Protein AF-A0A7J0C8V5-F1 (afdb_monomer)

Structure (mmCIF, N/CA/C/O backbone):
data_AF-A0A7J0C8V5-F1
#
_entry.id   AF-A0A7J0C8V5-F1
#
loop_
_atom_site.group_PDB
_atom_site.id
_atom_site.type_symbol
_atom_site.label_atom_id
_atom_site.label_alt_id
_atom_site.label_comp_id
_atom_site.label_asym_id
_atom_site.label_entity_id
_atom_site.label_seq_id
_atom_site.pdbx_PDB_ins_code
_atom_site.Cartn_x
_atom_site.Cartn_y
_atom_site.Cartn_z
_atom_site.occupancy
_atom_site.B_iso_or_equiv
_atom_site.auth_seq_id
_atom_site.auth_comp_id
_atom_site.auth_asym_id
_atom_site.auth_atom_id
_atom_site.pdbx_PDB_model_num
ATOM 1 N N . MET A 1 1 ? 34.014 20.675 -47.634 1.00 59.66 1 MET A N 1
ATOM 2 C CA . MET A 1 1 ? 33.586 19.538 -46.793 1.00 59.66 1 MET A CA 1
ATOM 3 C C . MET A 1 1 ? 32.362 18.931 -47.462 1.00 59.66 1 MET A C 1
ATOM 5 O O . MET A 1 1 ? 31.385 19.645 -47.637 1.00 59.66 1 MET A O 1
ATOM 9 N N . VAL A 1 2 ? 32.455 17.700 -47.972 1.00 69.94 2 VAL A N 1
ATOM 10 C CA . VAL A 1 2 ? 31.333 17.037 -48.666 1.00 69.94 2 VAL A CA 1
ATOM 11 C C . VAL A 1 2 ? 30.292 16.634 -47.612 1.00 69.94 2 VAL A C 1
ATOM 13 O O . VAL A 1 2 ? 30.695 16.091 -46.582 1.00 69.94 2 VAL A O 1
ATOM 16 N N . PRO A 1 3 ? 28.991 16.927 -47.802 1.00 73.56 3 PRO A N 1
ATOM 17 C CA . PRO A 1 3 ? 27.970 16.496 -46.857 1.00 73.56 3 PRO A CA 1
ATOM 18 C C . PRO A 1 3 ? 27.916 14.961 -46.809 1.00 73.56 3 PRO A C 1
ATOM 20 O O . PRO A 1 3 ? 28.046 14.323 -47.858 1.00 73.56 3 PRO A O 1
ATOM 23 N N . PRO A 1 4 ? 27.724 14.361 -45.619 1.00 77.19 4 PRO A N 1
ATOM 24 C CA . PRO A 1 4 ? 27.660 12.911 -45.478 1.00 77.19 4 PRO A CA 1
ATOM 25 C C . PRO A 1 4 ? 26.545 12.363 -46.353 1.00 77.19 4 PRO A C 1
ATOM 27 O O . PRO A 1 4 ? 25.493 13.006 -46.498 1.00 77.19 4 PRO A O 1
ATOM 30 N N . ARG A 1 5 ? 26.758 11.185 -46.932 1.00 90.94 5 ARG A N 1
ATOM 31 C CA . ARG A 1 5 ? 25.763 10.610 -47.833 1.00 90.94 5 ARG A CA 1
ATOM 32 C C . ARG A 1 5 ? 24.481 10.259 -47.056 1.00 90.94 5 ARG A C 1
ATOM 34 O O . ARG A 1 5 ? 24.543 10.026 -45.844 1.00 90.94 5 ARG A O 1
ATOM 41 N N . PRO A 1 6 ? 23.297 10.286 -47.690 1.00 89.94 6 PRO A N 1
ATOM 42 C CA . PRO A 1 6 ? 22.028 10.000 -47.015 1.00 89.94 6 PRO A CA 1
ATOM 43 C C . PRO A 1 6 ? 22.034 8.699 -46.201 1.00 89.94 6 PRO A C 1
ATOM 45 O O . PRO A 1 6 ? 21.553 8.684 -45.069 1.00 89.94 6 PRO A O 1
ATOM 48 N N . GLU A 1 7 ? 22.648 7.649 -46.736 1.00 92.38 7 GLU A N 1
ATOM 49 C CA . GLU A 1 7 ? 22.815 6.342 -46.105 1.00 92.38 7 GLU A CA 1
ATOM 50 C C . GLU A 1 7 ? 23.650 6.395 -44.817 1.00 92.38 7 GLU A C 1
ATOM 52 O O . GLU A 1 7 ? 23.301 5.751 -43.831 1.00 92.38 7 GLU A O 1
ATOM 57 N N . GLU A 1 8 ? 24.695 7.223 -44.762 1.00 92.12 8 GLU A N 1
ATOM 58 C CA . GLU A 1 8 ? 25.536 7.386 -43.569 1.00 92.12 8 GLU A CA 1
ATOM 59 C C . GLU A 1 8 ? 24.770 8.099 -42.447 1.00 92.12 8 GLU A C 1
ATOM 61 O O . GLU A 1 8 ? 24.901 7.755 -41.268 1.00 92.12 8 GLU A O 1
ATOM 66 N N . ARG A 1 9 ? 23.926 9.076 -42.808 1.00 93.25 9 ARG A N 1
ATOM 67 C CA . ARG A 1 9 ? 23.047 9.761 -41.848 1.00 93.25 9 ARG A CA 1
ATOM 68 C C . ARG A 1 9 ? 21.961 8.828 -41.324 1.00 93.25 9 ARG A C 1
ATOM 70 O O . ARG A 1 9 ? 21.711 8.830 -40.121 1.00 93.25 9 ARG A O 1
ATOM 77 N N . LEU A 1 10 ? 21.359 8.019 -42.199 1.00 94.75 10 LEU A N 1
ATOM 78 C CA . LEU A 1 10 ? 20.366 7.020 -41.807 1.00 94.75 10 LEU A CA 1
ATOM 79 C C . LEU A 1 10 ? 20.980 5.976 -40.869 1.00 94.75 10 LEU A C 1
ATOM 81 O O . LEU A 1 10 ? 20.448 5.751 -39.789 1.00 94.75 10 LEU A O 1
ATOM 85 N N . ALA A 1 11 ? 22.139 5.412 -41.215 1.00 94.69 11 ALA A N 1
ATOM 86 C CA . ALA A 1 11 ? 22.833 4.438 -40.373 1.00 94.69 11 ALA A CA 1
ATOM 87 C C . ALA A 1 11 ? 23.236 5.011 -39.002 1.00 94.69 11 ALA A C 1
ATOM 89 O O . ALA A 1 11 ? 23.307 4.286 -38.010 1.00 94.69 11 ALA A O 1
ATOM 90 N N . LYS A 1 12 ? 23.512 6.318 -38.917 1.00 95.38 12 LYS A N 1
ATOM 91 C CA . LYS A 1 12 ? 23.729 6.997 -37.633 1.00 95.38 12 LYS A CA 1
ATOM 92 C C . LYS A 1 12 ? 22.427 7.135 -36.841 1.00 95.38 12 LYS A C 1
ATOM 94 O O . LYS A 1 12 ? 22.432 6.864 -35.647 1.00 95.38 12 LYS A O 1
ATOM 99 N N . ALA A 1 13 ? 21.337 7.541 -37.490 1.00 96.69 13 ALA A N 1
ATOM 100 C CA . ALA A 1 13 ? 20.036 7.691 -36.842 1.00 96.69 13 ALA A CA 1
ATOM 101 C C . ALA A 1 13 ? 19.497 6.354 -36.311 1.00 96.69 13 ALA A C 1
ATOM 103 O O . ALA A 1 13 ? 19.029 6.302 -35.179 1.00 96.69 13 ALA A O 1
ATOM 104 N N . VAL A 1 14 ? 19.639 5.274 -37.086 1.00 97.75 14 VAL A N 1
ATOM 105 C CA . VAL A 1 14 ? 19.244 3.917 -36.680 1.00 97.75 14 VAL A CA 1
ATOM 106 C C . VAL A 1 14 ? 20.022 3.475 -35.444 1.00 97.75 14 VAL A C 1
ATOM 108 O O . VAL A 1 14 ? 19.401 3.118 -34.454 1.00 97.75 14 VAL A O 1
ATOM 111 N N . ARG A 1 15 ? 21.354 3.620 -35.430 1.00 97.75 15 ARG A N 1
ATOM 112 C CA . ARG A 1 15 ? 22.163 3.265 -34.250 1.00 97.75 15 ARG A CA 1
ATOM 113 C C . ARG A 1 15 ? 21.789 4.052 -32.995 1.00 97.75 15 ARG A C 1
ATOM 115 O O . ARG A 1 15 ? 21.812 3.505 -31.900 1.00 97.75 15 ARG A O 1
ATOM 122 N N . VAL A 1 16 ? 21.455 5.336 -33.142 1.00 98.38 16 VAL A N 1
ATOM 123 C CA . VAL A 1 16 ? 20.979 6.154 -32.015 1.00 98.38 16 VAL A CA 1
ATOM 124 C C . VAL A 1 16 ? 19.622 5.654 -31.521 1.00 98.38 16 VAL A C 1
ATOM 126 O O . VAL A 1 16 ? 19.426 5.550 -30.317 1.00 98.38 16 VAL A O 1
ATOM 129 N N . ALA A 1 17 ? 18.706 5.321 -32.432 1.00 98.06 17 ALA A N 1
ATOM 130 C CA . ALA A 1 17 ? 17.396 4.788 -32.073 1.00 98.06 17 ALA A CA 1
ATOM 131 C C . ALA A 1 17 ? 17.492 3.405 -31.407 1.00 98.06 17 ALA A C 1
ATOM 133 O O . ALA A 1 17 ? 16.809 3.164 -30.421 1.00 98.06 17 ALA A O 1
ATOM 134 N N . GLU A 1 18 ? 18.363 2.523 -31.899 1.00 98.19 18 GLU A N 1
ATOM 135 C CA . GLU A 1 18 ? 18.621 1.203 -31.311 1.00 98.19 18 GLU A CA 1
ATOM 136 C C . GLU A 1 18 ? 19.208 1.320 -29.901 1.00 98.19 18 GLU A C 1
ATOM 138 O O . GLU A 1 18 ? 18.741 0.655 -28.981 1.00 98.19 18 GLU A O 1
ATOM 143 N N . GLN A 1 19 ? 20.184 2.210 -29.704 1.00 98.25 19 GLN A N 1
ATOM 144 C CA . GLN A 1 19 ? 20.751 2.467 -28.380 1.00 98.25 19 GLN A CA 1
ATOM 145 C C . GLN A 1 19 ? 19.697 3.031 -27.417 1.00 98.25 19 GLN A C 1
ATOM 147 O O . GLN A 1 19 ? 19.583 2.565 -26.285 1.00 98.25 19 GLN A O 1
ATOM 152 N N . ALA A 1 20 ? 18.891 3.990 -27.881 1.00 98.06 20 ALA A N 1
ATOM 153 C CA . ALA A 1 20 ? 17.802 4.553 -27.089 1.00 98.06 20 ALA A CA 1
ATOM 154 C C . ALA A 1 20 ? 16.735 3.502 -26.741 1.00 98.06 20 ALA A C 1
ATOM 156 O O . ALA A 1 20 ? 16.174 3.545 -25.649 1.00 98.06 20 ALA A O 1
ATOM 157 N N . LEU A 1 21 ? 16.467 2.547 -27.639 1.00 98.06 21 LEU A N 1
ATOM 158 C CA . LEU A 1 21 ? 15.542 1.446 -27.379 1.00 98.06 21 LEU A CA 1
ATOM 159 C C . LEU A 1 21 ? 16.061 0.543 -26.256 1.00 98.06 21 LEU A C 1
ATOM 161 O O . LEU A 1 21 ? 15.322 0.278 -25.314 1.00 98.06 21 LEU A O 1
ATOM 165 N N . ILE A 1 22 ? 17.335 0.146 -26.310 1.00 97.81 22 ILE A N 1
ATOM 166 C CA . ILE A 1 22 ? 17.963 -0.671 -25.261 1.00 97.81 22 ILE A CA 1
ATOM 167 C C . ILE A 1 22 ? 17.916 0.054 -23.908 1.00 97.81 22 ILE A C 1
ATOM 169 O O . ILE A 1 22 ? 17.557 -0.537 -22.892 1.00 97.81 22 ILE A O 1
ATOM 173 N N . GLU A 1 23 ? 18.252 1.346 -23.877 1.00 98.06 23 GLU A N 1
ATOM 174 C CA . GLU A 1 23 ? 18.203 2.150 -22.648 1.00 98.06 23 GLU A CA 1
ATOM 175 C C . GLU A 1 23 ? 16.786 2.242 -22.078 1.00 98.06 23 GLU A C 1
ATOM 177 O O . GLU A 1 23 ? 16.596 2.138 -20.864 1.00 98.06 23 GLU A O 1
ATOM 182 N N . PHE A 1 24 ? 15.786 2.393 -22.946 1.00 98.12 24 PHE A N 1
ATOM 183 C CA . PHE A 1 24 ? 14.392 2.434 -22.532 1.00 98.12 24 PHE A CA 1
ATOM 184 C C . PHE A 1 24 ? 13.915 1.084 -21.986 1.00 98.12 24 PHE A C 1
ATOM 186 O O . PHE A 1 24 ? 13.246 1.049 -20.956 1.00 98.12 24 PHE A O 1
ATOM 193 N N . GLU A 1 25 ? 14.286 -0.026 -22.625 1.00 98.00 25 GLU A N 1
ATOM 194 C CA . GLU A 1 25 ? 13.978 -1.378 -22.146 1.00 98.00 25 GLU A CA 1
ATOM 195 C C . GLU A 1 25 ? 14.569 -1.622 -20.754 1.00 98.00 25 GLU A C 1
ATOM 197 O O . GLU A 1 25 ? 13.859 -2.055 -19.844 1.00 98.00 25 GLU A O 1
ATOM 202 N N . ILE A 1 26 ? 15.840 -1.258 -20.553 1.00 97.88 26 ILE A N 1
ATOM 203 C CA . ILE A 1 26 ? 16.494 -1.348 -19.242 1.00 97.88 26 ILE A CA 1
ATOM 204 C C . ILE A 1 26 ? 15.759 -0.485 -18.209 1.00 97.88 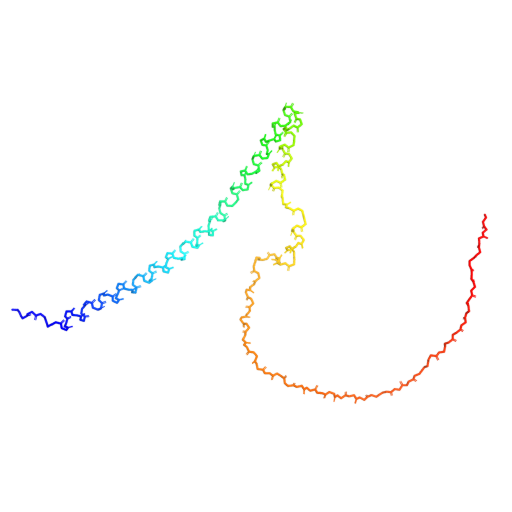26 ILE A C 1
ATOM 206 O O . ILE A 1 26 ? 15.522 -0.940 -17.086 1.00 97.88 26 ILE A O 1
ATOM 210 N N . ALA A 1 27 ? 15.384 0.747 -18.564 1.00 98.25 27 ALA A N 1
ATOM 211 C CA . ALA A 1 27 ? 14.681 1.645 -17.654 1.00 98.25 27 ALA A CA 1
ATOM 212 C C . ALA A 1 27 ? 13.315 1.078 -17.242 1.00 98.25 27 ALA A C 1
ATOM 214 O O . ALA A 1 27 ? 12.991 1.068 -16.056 1.00 98.25 27 ALA A O 1
ATOM 215 N N . VAL A 1 28 ? 12.531 0.560 -18.191 1.00 98.25 28 VAL A N 1
ATOM 216 C CA . VAL A 1 28 ? 11.210 -0.026 -17.916 1.00 98.25 28 VAL A CA 1
ATOM 217 C C . VAL A 1 28 ? 11.319 -1.245 -17.005 1.00 98.25 28 VAL A C 1
ATOM 219 O O . VAL A 1 28 ? 10.571 -1.339 -16.030 1.00 98.25 28 VAL A O 1
ATOM 222 N N . GLU A 1 29 ? 12.256 -2.154 -17.277 1.00 97.25 29 GLU A N 1
ATOM 223 C CA . GLU A 1 29 ? 12.452 -3.332 -16.427 1.00 97.25 29 GLU A CA 1
ATOM 224 C C . GLU A 1 29 ? 12.920 -2.947 -15.020 1.00 97.25 29 GLU A C 1
ATOM 226 O O . GLU A 1 29 ? 12.428 -3.485 -14.026 1.00 97.25 29 GLU A O 1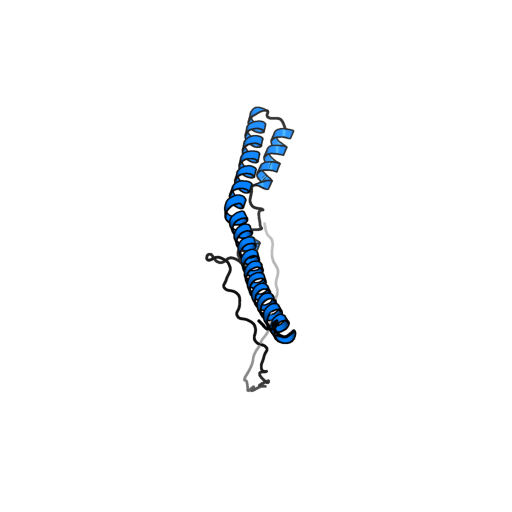
ATOM 231 N N . THR A 1 30 ? 13.796 -1.945 -14.912 1.00 97.12 30 THR A N 1
ATOM 232 C CA . THR A 1 30 ? 14.228 -1.410 -13.613 1.00 97.12 30 THR A CA 1
ATOM 233 C C . THR A 1 30 ? 13.043 -0.838 -12.835 1.00 97.12 30 THR A C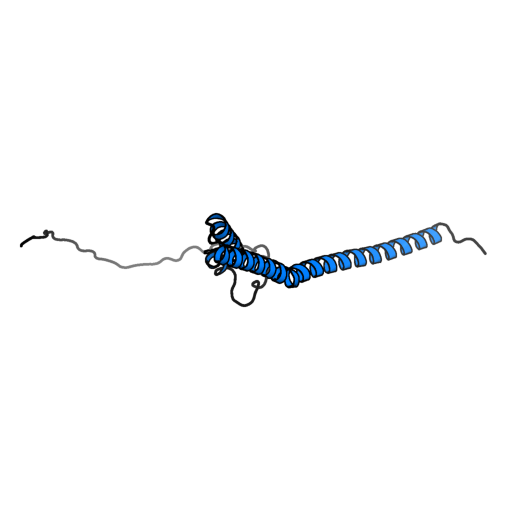 1
ATOM 235 O O . THR A 1 30 ? 12.814 -1.229 -11.690 1.00 97.12 30 THR A O 1
ATOM 238 N N . PHE A 1 31 ? 12.224 0.010 -13.463 1.00 97.25 31 PHE A N 1
ATOM 239 C CA . PHE A 1 31 ? 11.042 0.572 -12.809 1.00 97.25 31 PHE A CA 1
ATOM 240 C C . PHE A 1 31 ? 10.041 -0.502 -12.383 1.00 97.25 31 PHE A C 1
ATOM 242 O O . PHE A 1 31 ? 9.441 -0.389 -11.315 1.00 97.25 31 PHE A O 1
ATOM 249 N N . ARG A 1 32 ? 9.864 -1.567 -13.173 1.00 97.06 32 ARG A N 1
ATOM 250 C CA . ARG A 1 32 ? 8.976 -2.678 -12.810 1.00 97.06 32 ARG A CA 1
ATOM 251 C C . ARG A 1 32 ? 9.416 -3.341 -11.501 1.00 97.06 32 ARG A C 1
ATOM 253 O O . ARG A 1 32 ? 8.583 -3.544 -10.617 1.00 97.06 32 ARG A O 1
ATOM 260 N N . VAL A 1 33 ? 10.710 -3.633 -11.365 1.00 96.50 33 VAL A N 1
ATOM 261 C CA . VAL A 1 33 ? 11.283 -4.221 -10.142 1.00 96.50 33 VAL A CA 1
ATOM 262 C C . VAL A 1 33 ? 11.183 -3.253 -8.961 1.00 96.50 33 VAL A C 1
ATOM 264 O O . VAL A 1 33 ? 10.867 -3.670 -7.846 1.00 96.50 33 VAL A O 1
ATOM 267 N N . GLU A 1 34 ? 11.410 -1.958 -9.180 1.00 95.62 34 GLU A N 1
ATOM 268 C CA . GLU A 1 34 ? 11.280 -0.942 -8.131 1.00 95.62 34 GLU A CA 1
ATOM 269 C C . GLU A 1 34 ? 9.847 -0.817 -7.610 1.00 95.62 34 GLU A C 1
ATOM 271 O O . GLU A 1 34 ? 9.645 -0.771 -6.395 1.00 95.62 34 GLU A O 1
ATOM 276 N N . VAL A 1 35 ? 8.852 -0.823 -8.502 1.00 95.50 35 VAL A N 1
ATOM 277 C CA . VAL A 1 35 ? 7.433 -0.802 -8.122 1.00 95.50 35 VAL A CA 1
ATOM 278 C C . VAL A 1 35 ? 7.082 -2.037 -7.295 1.00 95.50 35 VAL A C 1
ATOM 280 O O . VAL A 1 35 ? 6.472 -1.904 -6.235 1.00 95.50 35 VAL A O 1
ATOM 283 N N . GLU A 1 36 ? 7.511 -3.228 -7.716 1.00 91.38 36 GLU A N 1
ATOM 284 C CA . GLU A 1 36 ? 7.280 -4.459 -6.953 1.00 91.38 36 GLU A CA 1
ATOM 285 C C . GLU A 1 36 ? 7.950 -4.406 -5.570 1.00 91.38 36 GLU A C 1
ATOM 287 O O . GLU A 1 36 ? 7.332 -4.730 -4.549 1.00 91.38 36 GLU A O 1
ATOM 292 N N . ASN A 1 37 ? 9.199 -3.939 -5.506 1.00 90.19 37 ASN A N 1
ATOM 293 C CA . ASN A 1 37 ? 9.923 -3.800 -4.249 1.00 90.19 37 ASN A CA 1
ATOM 294 C C . ASN A 1 37 ? 9.257 -2.781 -3.314 1.00 90.19 37 ASN A C 1
ATOM 296 O O . ASN A 1 37 ? 9.163 -3.023 -2.109 1.00 90.19 37 ASN A O 1
ATOM 300 N N . PHE A 1 38 ? 8.749 -1.673 -3.856 1.00 87.94 38 PHE A N 1
ATOM 301 C CA . PHE A 1 38 ? 7.984 -0.687 -3.104 1.00 87.94 38 PHE A CA 1
ATOM 302 C C . PHE A 1 38 ? 6.708 -1.317 -2.556 1.00 87.94 38 PHE A C 1
ATOM 304 O O . PHE A 1 38 ? 6.511 -1.291 -1.345 1.00 87.94 38 PHE A O 1
ATOM 311 N N . SER A 1 39 ? 5.892 -1.970 -3.388 1.00 81.25 39 SER A N 1
ATOM 312 C CA . SER A 1 39 ? 4.677 -2.658 -2.934 1.00 81.25 39 SER A CA 1
ATOM 313 C C . SER A 1 39 ? 4.963 -3.669 -1.821 1.00 81.25 39 SER A C 1
ATOM 315 O O . SER A 1 39 ? 4.232 -3.710 -0.828 1.00 81.25 39 SER A O 1
ATOM 317 N N . ARG A 1 40 ? 6.053 -4.436 -1.918 1.00 86.44 40 ARG A N 1
ATOM 318 C CA . ARG A 1 40 ? 6.476 -5.364 -0.860 1.00 86.44 40 ARG A CA 1
ATOM 319 C C . ARG A 1 40 ? 6.883 -4.635 0.421 1.00 86.44 40 ARG A C 1
ATOM 321 O O . ARG A 1 40 ? 6.445 -5.020 1.504 1.00 86.44 40 ARG A O 1
ATOM 328 N N . LEU A 1 41 ? 7.682 -3.574 0.312 1.00 85.75 41 LEU A N 1
ATOM 329 C CA . LEU A 1 41 ? 8.075 -2.751 1.457 1.00 85.75 41 LEU A CA 1
ATOM 330 C C . LEU A 1 41 ? 6.852 -2.109 2.132 1.00 85.75 41 LEU A C 1
ATOM 332 O O . LEU A 1 41 ? 6.806 -2.035 3.357 1.00 85.75 41 LEU A O 1
ATOM 336 N N . HIS A 1 42 ? 5.845 -1.706 1.353 1.00 74.00 42 HIS A N 1
ATOM 337 C CA . HIS A 1 42 ? 4.588 -1.146 1.856 1.00 74.00 42 HIS A CA 1
ATOM 338 C C . HIS A 1 42 ? 3.841 -2.166 2.702 1.00 74.00 42 HIS A C 1
ATOM 340 O O . HIS A 1 42 ? 3.502 -1.868 3.841 1.00 74.00 42 HIS A O 1
ATOM 346 N N . HIS A 1 43 ? 3.666 -3.390 2.207 1.00 69.81 43 HIS A N 1
ATOM 347 C CA . HIS A 1 43 ? 3.026 -4.446 2.993 1.00 69.81 43 HIS A CA 1
ATOM 348 C C . HIS A 1 43 ? 3.819 -4.773 4.266 1.00 69.81 43 HIS A C 1
ATOM 350 O O . HIS A 1 43 ? 3.234 -4.887 5.338 1.00 69.81 43 HIS A O 1
ATOM 356 N N . GLN A 1 44 ? 5.151 -4.846 4.184 1.00 72.88 44 GLN A N 1
ATOM 357 C CA . GLN A 1 44 ? 6.000 -5.159 5.339 1.00 72.88 44 GLN A CA 1
ATOM 358 C C . GLN A 1 44 ? 6.018 -4.060 6.410 1.00 72.88 44 GLN A C 1
ATOM 360 O O . GLN A 1 44 ? 6.133 -4.367 7.595 1.00 72.88 44 GLN A O 1
ATOM 365 N N . LYS A 1 45 ? 5.976 -2.782 6.015 1.00 76.88 45 LYS A N 1
ATOM 366 C CA . LYS A 1 45 ? 6.129 -1.645 6.939 1.00 76.88 45 LYS A CA 1
ATOM 367 C C . LYS A 1 45 ? 4.802 -1.005 7.330 1.00 76.88 45 LYS A C 1
ATOM 369 O O . LYS A 1 45 ? 4.611 -0.715 8.506 1.00 76.88 45 LYS A O 1
ATOM 374 N N . LEU A 1 46 ? 3.907 -0.776 6.371 1.00 77.31 46 LEU A N 1
ATOM 375 C CA . LEU A 1 46 ? 2.613 -0.135 6.618 1.00 77.31 46 LEU A CA 1
ATOM 376 C C . LEU A 1 46 ? 1.538 -1.133 7.043 1.00 77.31 46 LEU A C 1
ATOM 378 O O . LEU A 1 46 ? 0.672 -0.752 7.818 1.00 77.31 46 LEU A O 1
ATOM 382 N N . GLY A 1 47 ? 1.613 -2.400 6.621 1.00 78.69 47 GLY A N 1
ATOM 383 C CA . GLY A 1 47 ? 0.681 -3.441 7.078 1.00 78.69 47 GLY A CA 1
ATOM 384 C C . GLY A 1 47 ? 0.572 -3.504 8.610 1.00 78.69 47 GLY A C 1
ATOM 385 O O . GLY A 1 47 ? -0.523 -3.323 9.141 1.00 78.69 47 GLY A O 1
ATOM 386 N N . PRO A 1 48 ? 1.696 -3.632 9.343 1.00 85.25 48 PRO A N 1
ATOM 387 C CA . PRO A 1 48 ? 1.682 -3.590 10.806 1.00 85.25 48 PRO A CA 1
ATOM 388 C C . PRO A 1 48 ? 1.194 -2.260 11.402 1.00 85.25 48 PRO A C 1
ATOM 390 O O . PRO A 1 48 ? 0.640 -2.252 12.497 1.00 85.25 48 PRO A O 1
ATOM 393 N N . MET A 1 49 ? 1.390 -1.133 10.707 1.00 86.31 49 MET A N 1
ATOM 394 C CA . MET A 1 49 ? 0.887 0.170 11.162 1.00 86.31 49 MET A CA 1
ATOM 395 C C . MET A 1 49 ? -0.636 0.255 11.068 1.00 86.31 49 MET A C 1
ATOM 397 O O . MET A 1 49 ? -1.255 0.731 12.012 1.00 86.31 49 MET A O 1
ATOM 401 N N . TYR A 1 50 ? -1.239 -0.228 9.977 1.00 84.50 50 TYR A N 1
ATOM 402 C CA . TYR A 1 50 ? -2.698 -0.275 9.846 1.00 84.50 50 TYR A CA 1
ATOM 403 C C . TYR A 1 50 ? -3.321 -1.184 10.907 1.00 84.50 50 TYR A C 1
ATOM 405 O O . TYR A 1 50 ? -4.201 -0.735 11.629 1.00 84.50 50 TYR A O 1
ATOM 413 N N . ALA A 1 51 ? -2.755 -2.375 11.129 1.00 86.31 51 ALA A N 1
ATOM 414 C CA . ALA A 1 51 ? -3.196 -3.251 12.219 1.00 86.31 51 ALA A CA 1
ATOM 415 C C . ALA A 1 51 ? -3.077 -2.578 13.601 1.00 86.31 51 ALA A C 1
ATOM 417 O O . ALA A 1 51 ? -3.914 -2.773 14.481 1.00 86.31 51 ALA A O 1
ATOM 418 N N . ARG A 1 52 ? -2.041 -1.751 13.809 1.00 89.00 52 ARG A N 1
ATOM 419 C CA . ARG A 1 52 ? -1.887 -0.992 15.055 1.00 89.00 52 ARG A CA 1
ATOM 420 C C . ARG A 1 52 ? -2.926 0.121 15.206 1.00 89.00 52 ARG A C 1
ATOM 422 O O . ARG A 1 52 ? -3.285 0.425 16.340 1.00 89.00 52 ARG A O 1
ATOM 429 N N . LEU A 1 53 ? -3.369 0.737 14.111 1.00 92.44 53 LEU A N 1
ATOM 430 C CA . LEU A 1 53 ? -4.451 1.722 14.132 1.00 92.44 53 LEU A CA 1
ATOM 431 C C . LEU A 1 53 ? -5.781 1.056 14.483 1.00 92.44 53 LEU A C 1
ATOM 433 O O . LEU A 1 53 ? -6.446 1.537 15.392 1.00 92.44 53 LEU A O 1
ATOM 437 N N . ASP A 1 54 ? -6.090 -0.089 13.875 1.00 90.62 54 ASP A N 1
ATOM 438 C CA . ASP A 1 54 ? -7.313 -0.837 14.182 1.00 90.62 54 ASP A CA 1
ATOM 439 C C . ASP A 1 54 ? -7.354 -1.250 15.669 1.00 90.62 54 ASP A C 1
ATOM 441 O O . ASP A 1 54 ? -8.371 -1.089 16.346 1.00 90.62 54 ASP A O 1
ATOM 445 N N . GLU A 1 55 ? -6.218 -1.693 16.228 1.00 94.69 55 GLU A N 1
ATOM 446 C CA . GLU A 1 55 ? -6.088 -1.972 17.668 1.00 94.69 55 GLU A CA 1
ATOM 447 C C . GLU A 1 55 ? -6.337 -0.725 18.530 1.00 94.69 55 GLU A C 1
ATOM 449 O O . GLU A 1 55 ? -6.993 -0.804 19.569 1.00 94.69 55 GLU A O 1
ATOM 454 N N . LEU A 1 56 ? -5.818 0.438 18.125 1.00 97.62 56 LEU A N 1
ATOM 455 C CA . LEU A 1 56 ? -6.047 1.686 18.855 1.00 97.62 56 LEU A CA 1
ATOM 456 C C . LEU A 1 56 ? -7.517 2.108 18.806 1.00 97.62 56 LEU A C 1
ATOM 458 O O . LEU A 1 56 ? -8.044 2.530 19.834 1.00 97.62 56 LEU A O 1
ATOM 462 N N . ASP A 1 57 ? -8.179 1.962 17.663 1.00 96.44 57 ASP A N 1
ATOM 463 C CA . ASP A 1 57 ? -9.599 2.280 17.514 1.00 96.44 57 ASP A CA 1
ATOM 464 C C . ASP A 1 57 ? -10.471 1.366 18.391 1.00 96.44 57 ASP A C 1
ATOM 466 O O . ASP A 1 57 ? -11.376 1.854 19.076 1.00 96.44 57 ASP A O 1
ATOM 470 N N . ALA A 1 58 ? -10.143 0.071 18.478 1.00 96.94 58 ALA A N 1
ATOM 471 C CA . ALA A 1 58 ? -10.795 -0.855 19.405 1.00 96.94 58 ALA A CA 1
ATOM 472 C C . ALA A 1 58 ? -10.599 -0.442 20.875 1.00 96.94 58 ALA A C 1
ATOM 474 O O . ALA A 1 58 ? -11.569 -0.362 21.631 1.00 96.94 58 ALA A O 1
ATOM 475 N N . LEU A 1 59 ? -9.370 -0.095 21.279 1.00 97.25 59 LEU A N 1
ATOM 476 C CA . LEU A 1 59 ? -9.077 0.365 22.645 1.00 97.25 59 LEU A CA 1
ATOM 477 C C . LEU A 1 59 ? -9.801 1.673 22.996 1.00 97.25 59 LEU A C 1
ATOM 479 O O . LEU A 1 59 ? -10.254 1.849 24.129 1.00 97.25 59 LEU A O 1
ATOM 483 N N . ILE A 1 60 ? -9.921 2.601 22.043 1.00 97.62 60 ILE A N 1
ATOM 484 C CA . ILE A 1 60 ? -10.668 3.851 22.231 1.00 97.62 60 ILE A CA 1
ATOM 485 C C . ILE A 1 60 ? -12.156 3.552 22.434 1.00 97.62 60 ILE A C 1
ATOM 487 O O . ILE A 1 60 ? -12.763 4.113 23.352 1.00 97.62 60 ILE A O 1
ATOM 491 N N . ALA A 1 61 ? -12.738 2.668 21.618 1.00 97.06 61 ALA A N 1
ATOM 492 C CA . ALA A 1 61 ? -14.138 2.274 21.740 1.00 97.06 61 ALA A CA 1
ATOM 493 C C . ALA A 1 61 ? -14.421 1.588 23.089 1.00 97.06 61 ALA A C 1
ATOM 495 O O . ALA A 1 61 ? -15.381 1.946 23.768 1.00 97.06 61 ALA A O 1
ATOM 496 N N . GLU A 1 62 ? -13.548 0.685 23.538 1.00 96.75 62 GLU A N 1
ATOM 497 C CA . GLU A 1 62 ? -13.655 0.024 24.847 1.00 96.75 62 GLU A CA 1
ATOM 498 C C . GLU A 1 62 ? -13.531 0.999 26.017 1.00 96.75 62 GLU A C 1
ATOM 500 O O . GLU A 1 62 ? -14.302 0.929 26.979 1.00 96.75 62 GLU A O 1
ATOM 505 N N . ALA A 1 63 ? -12.585 1.938 25.942 1.00 97.88 63 ALA A N 1
ATOM 506 C CA . ALA A 1 63 ? -12.437 2.978 26.951 1.00 97.88 63 ALA A CA 1
ATOM 507 C C . ALA A 1 63 ? -13.679 3.883 27.007 1.00 97.88 63 ALA A C 1
ATOM 509 O O . ALA A 1 63 ? -14.092 4.300 28.092 1.00 97.88 63 ALA A O 1
ATOM 510 N N . HIS A 1 64 ? -14.294 4.167 25.854 1.00 97.38 64 HIS A N 1
ATOM 511 C CA . HIS A 1 64 ? -15.546 4.912 25.781 1.00 97.38 64 HIS A CA 1
ATOM 512 C C . HIS A 1 64 ? -16.696 4.127 26.420 1.00 97.38 64 HIS A C 1
ATOM 514 O O . HIS A 1 64 ? -17.320 4.629 27.353 1.00 97.38 64 HIS A O 1
ATOM 520 N N . ALA A 1 65 ? -16.908 2.875 26.006 1.00 97.06 65 ALA A N 1
ATOM 521 C CA . ALA A 1 65 ? -17.932 1.987 26.553 1.00 97.06 65 ALA A CA 1
ATOM 522 C C . ALA A 1 65 ? -17.796 1.807 28.071 1.00 97.06 65 ALA A C 1
ATOM 524 O O . ALA A 1 65 ? -18.785 1.890 28.796 1.00 97.06 65 ALA A O 1
ATOM 525 N N . SER A 1 66 ? -16.565 1.663 28.570 1.00 96.69 66 SER A N 1
ATOM 526 C CA . SER A 1 66 ? -16.276 1.547 30.005 1.00 96.69 66 SER A CA 1
ATOM 527 C C . SER A 1 66 ? -16.640 2.807 30.791 1.00 96.69 66 SER A C 1
ATOM 529 O O . SER A 1 66 ? -16.955 2.733 31.977 1.00 96.69 66 SER A O 1
ATOM 531 N N . ARG A 1 67 ? -16.578 3.978 30.147 1.00 96.69 67 ARG A N 1
ATOM 532 C CA . ARG A 1 67 ? -16.886 5.267 30.772 1.00 96.69 67 ARG A CA 1
ATOM 533 C C . ARG A 1 67 ? -18.375 5.600 30.714 1.00 96.69 67 ARG A C 1
ATOM 535 O O . ARG A 1 67 ? -18.894 6.132 31.691 1.00 96.69 67 ARG A O 1
ATOM 542 N N . THR A 1 68 ? -19.038 5.346 29.586 1.00 94.38 68 THR A N 1
ATOM 543 C CA . THR A 1 68 ? -20.454 5.698 29.389 1.00 94.38 68 THR A CA 1
ATOM 544 C C . THR A 1 68 ? -21.397 4.608 29.897 1.00 94.38 68 THR A C 1
ATOM 546 O O . THR A 1 68 ? -22.440 4.921 30.464 1.00 94.38 68 THR A O 1
ATOM 549 N N . GLY A 1 69 ? -21.050 3.334 29.685 1.00 90.62 69 GLY A N 1
ATOM 550 C CA . GLY A 1 69 ? -21.921 2.185 29.947 1.00 90.62 69 GLY A CA 1
ATOM 551 C C . GLY A 1 69 ? -23.126 2.066 29.002 1.00 90.62 69 GLY A C 1
ATOM 552 O O . GLY A 1 69 ? -24.027 1.277 29.275 1.00 90.62 69 GLY A O 1
ATOM 553 N N . ASP A 1 70 ? -23.172 2.852 27.920 1.00 96.12 70 ASP A N 1
ATOM 554 C CA . ASP A 1 70 ? -24.256 2.822 26.933 1.00 96.12 70 ASP A CA 1
ATOM 555 C C . ASP A 1 70 ? -24.210 1.501 26.135 1.00 96.12 70 ASP A C 1
ATOM 557 O O . ASP A 1 70 ? -23.144 1.155 25.613 1.00 96.12 70 ASP A O 1
ATOM 561 N N . PRO A 1 71 ? -25.331 0.764 26.001 1.00 95.69 71 PRO A N 1
ATOM 562 C CA . PRO A 1 71 ? -25.405 -0.433 25.165 1.00 95.69 71 PRO A CA 1
ATOM 563 C C . PRO A 1 71 ? -24.883 -0.247 23.733 1.00 95.69 71 PRO A C 1
ATOM 565 O O . PRO A 1 71 ? -24.273 -1.166 23.188 1.00 95.69 71 PRO A O 1
ATOM 568 N N . GLU A 1 72 ? -25.076 0.926 23.121 1.00 95.31 72 GLU A N 1
ATOM 569 C CA . GLU A 1 72 ? -24.550 1.200 21.777 1.00 95.31 72 GLU A CA 1
ATOM 570 C C . GLU A 1 72 ? -23.027 1.357 21.765 1.00 95.31 72 GLU A C 1
ATOM 572 O O . GLU A 1 72 ? -22.371 0.917 20.820 1.00 95.31 72 GLU A O 1
ATOM 577 N N . ASP A 1 73 ? -22.447 1.943 22.814 1.00 95.19 73 ASP A N 1
ATOM 578 C CA . ASP A 1 73 ? -20.993 2.053 22.945 1.00 95.19 73 ASP A CA 1
ATOM 579 C C . ASP A 1 73 ? -20.359 0.678 23.185 1.00 95.19 73 ASP A C 1
ATOM 581 O O . ASP A 1 73 ? -19.314 0.376 22.610 1.00 95.19 73 ASP A O 1
ATOM 585 N N . VAL A 1 74 ? -21.015 -0.178 23.978 1.00 96.38 74 VAL A N 1
ATOM 586 C CA . VAL A 1 74 ? -20.594 -1.572 24.191 1.00 96.38 74 VAL A CA 1
ATOM 587 C C . VAL A 1 74 ? -20.618 -2.346 22.874 1.00 96.38 74 VAL A C 1
ATOM 589 O O . VAL A 1 74 ? -19.610 -2.947 22.510 1.00 96.38 74 VAL A O 1
ATOM 592 N N . ARG A 1 75 ? -21.714 -2.258 22.107 1.00 96.06 75 ARG A N 1
ATOM 593 C CA . ARG A 1 75 ? -21.816 -2.908 20.791 1.00 96.06 75 ARG A CA 1
ATOM 594 C C . ARG A 1 75 ? -20.707 -2.445 19.842 1.00 96.06 75 ARG A C 1
ATOM 596 O O . ARG A 1 75 ? -20.083 -3.261 19.172 1.00 96.06 75 ARG A O 1
ATOM 603 N N . ARG A 1 76 ? -20.427 -1.138 19.795 1.00 95.44 76 ARG A N 1
ATOM 604 C CA . ARG A 1 76 ? -19.349 -0.579 18.958 1.00 95.44 76 ARG A CA 1
ATOM 605 C C . ARG A 1 76 ? -17.965 -1.067 19.377 1.00 95.44 76 ARG A C 1
ATOM 607 O O . ARG A 1 76 ? -17.131 -1.311 18.510 1.00 95.44 76 ARG A O 1
ATOM 614 N N . ALA A 1 77 ? -17.716 -1.203 20.677 1.00 96.56 77 ALA A N 1
ATOM 615 C CA . ALA A 1 77 ? -16.462 -1.749 21.186 1.00 96.56 77 ALA A CA 1
ATOM 616 C C . ALA A 1 77 ? -16.280 -3.221 20.781 1.00 96.56 77 ALA A C 1
ATOM 618 O O . ALA A 1 77 ? -15.207 -3.598 20.314 1.00 96.56 77 ALA A O 1
ATOM 619 N N . GLU A 1 78 ? -17.338 -4.031 20.882 1.00 94.38 78 GLU A N 1
ATOM 620 C CA . GLU A 1 78 ? -17.329 -5.433 20.442 1.00 94.38 78 GLU A CA 1
ATOM 621 C C . GLU A 1 78 ? -17.073 -5.561 18.932 1.00 94.38 78 GLU A C 1
ATOM 623 O O . GLU A 1 78 ? -16.252 -6.374 18.506 1.00 94.38 78 GLU A O 1
ATOM 628 N N . GLU A 1 79 ? -17.717 -4.719 18.120 1.00 94.25 79 GLU A N 1
ATOM 629 C CA . GLU A 1 79 ? -17.514 -4.679 16.667 1.00 94.25 79 GLU A CA 1
ATOM 630 C C . GLU A 1 79 ? -16.084 -4.283 16.293 1.00 94.25 79 GLU A C 1
ATOM 632 O O . GLU A 1 79 ? -15.462 -4.941 15.459 1.00 94.25 79 GLU A O 1
ATOM 637 N N . ALA A 1 80 ? -15.534 -3.250 16.935 1.00 93.75 80 ALA A N 1
ATOM 638 C CA . ALA A 1 80 ? -14.156 -2.830 16.706 1.00 93.75 80 ALA A CA 1
ATOM 639 C C . ALA A 1 80 ? -13.157 -3.924 17.114 1.00 93.75 80 ALA A C 1
ATOM 641 O O . ALA A 1 80 ? -12.196 -4.189 16.394 1.00 93.75 80 ALA A O 1
ATOM 642 N N . ARG A 1 81 ? -13.408 -4.629 18.225 1.00 93.38 81 ARG A N 1
ATOM 643 C CA . ARG A 1 81 ? -12.557 -5.740 18.664 1.00 93.38 81 ARG A CA 1
ATOM 644 C C . ARG A 1 81 ? -12.600 -6.919 17.693 1.00 93.38 81 ARG A C 1
ATOM 646 O O . ARG A 1 81 ? -11.562 -7.526 17.437 1.00 93.38 81 ARG A O 1
ATOM 653 N N . ALA A 1 82 ? -13.762 -7.219 17.118 1.00 90.19 82 ALA A N 1
ATOM 654 C CA . ALA A 1 82 ? -13.911 -8.291 16.136 1.00 90.19 82 ALA A CA 1
ATOM 655 C C . ALA A 1 82 ? -13.104 -8.049 14.845 1.00 90.19 82 ALA A C 1
ATOM 657 O O . ALA A 1 82 ? -12.691 -9.014 14.211 1.00 90.19 82 ALA A O 1
ATOM 658 N N . ILE A 1 83 ? -12.852 -6.788 14.472 1.00 86.50 83 ILE A N 1
ATOM 659 C CA . ILE A 1 83 ? -12.032 -6.424 13.300 1.00 86.50 83 ILE A CA 1
ATOM 660 C C . ILE A 1 83 ? -10.545 -6.726 13.536 1.00 86.50 83 ILE A C 1
ATOM 662 O O . ILE A 1 83 ? -9.836 -7.108 12.608 1.00 86.50 83 ILE A O 1
ATOM 666 N N . VAL A 1 84 ? -10.076 -6.559 14.773 1.00 86.56 84 VAL A N 1
ATOM 667 C CA . VAL A 1 84 ? -8.659 -6.724 15.132 1.00 86.56 84 VAL A CA 1
ATOM 668 C C . VAL A 1 84 ? -8.307 -8.177 15.443 1.00 86.56 84 VAL A C 1
ATOM 670 O O . VAL A 1 84 ? -7.172 -8.611 15.238 1.00 86.56 84 VAL A O 1
ATOM 673 N N . MET A 1 85 ? -9.270 -8.937 15.962 1.00 77.38 85 MET A N 1
ATOM 674 C CA . MET A 1 85 ? -9.058 -10.338 16.297 1.00 77.38 85 MET A CA 1
ATOM 675 C C . MET A 1 85 ? -8.860 -11.175 15.022 1.00 77.38 85 MET A C 1
ATOM 677 O O . MET A 1 85 ? -9.588 -10.987 14.045 1.00 77.38 85 MET A O 1
ATOM 681 N N . PRO A 1 86 ? -7.916 -12.134 15.022 1.00 66.94 86 PRO A N 1
ATOM 682 C CA . PRO A 1 86 ? -7.828 -13.116 13.949 1.00 66.94 86 PRO A CA 1
ATOM 683 C C . PRO A 1 86 ? -9.172 -13.834 13.797 1.00 66.94 86 PRO A C 1
ATOM 685 O O . PRO A 1 86 ? -9.820 -14.154 14.800 1.00 66.94 86 PRO A O 1
ATOM 688 N N . MET A 1 87 ? -9.607 -14.082 12.559 1.00 56.12 87 MET A N 1
ATOM 689 C CA . MET A 1 87 ? -10.848 -14.821 12.328 1.00 56.12 87 MET A CA 1
ATOM 690 C C . MET A 1 87 ? -10.706 -16.253 12.867 1.00 56.12 87 MET A C 1
ATOM 692 O O . MET A 1 87 ? -9.881 -17.002 12.343 1.00 56.12 87 MET A O 1
ATOM 696 N N . PRO A 1 88 ? -11.527 -16.678 13.845 1.00 61.22 88 PRO A N 1
ATOM 697 C CA . PRO A 1 88 ? -11.418 -18.018 14.406 1.00 61.22 88 PRO A CA 1
ATOM 698 C C . PRO A 1 88 ? -11.693 -19.084 13.335 1.00 61.22 88 PRO A C 1
ATOM 700 O O . PRO A 1 88 ? -12.675 -18.994 12.596 1.00 61.22 88 PRO A O 1
ATOM 703 N N . GLY A 1 89 ? -10.830 -20.103 13.265 1.00 61.00 89 GLY A N 1
ATOM 704 C CA . GLY A 1 89 ? -10.939 -21.224 12.318 1.00 61.00 89 GLY A CA 1
ATOM 705 C C . GLY A 1 89 ? -10.249 -20.990 10.969 1.00 61.00 89 GLY A C 1
ATOM 706 O O . GLY A 1 89 ? -10.255 -21.875 10.115 1.00 61.00 89 GLY A O 1
ATOM 707 N N . VAL A 1 90 ? -9.624 -19.827 10.761 1.00 59.44 90 VAL A N 1
ATOM 708 C CA . VAL A 1 90 ? -8.800 -19.570 9.571 1.00 59.44 90 VAL A CA 1
ATOM 709 C C . VAL A 1 90 ? -7.390 -20.130 9.759 1.00 59.44 90 VAL A C 1
ATOM 711 O O . VAL A 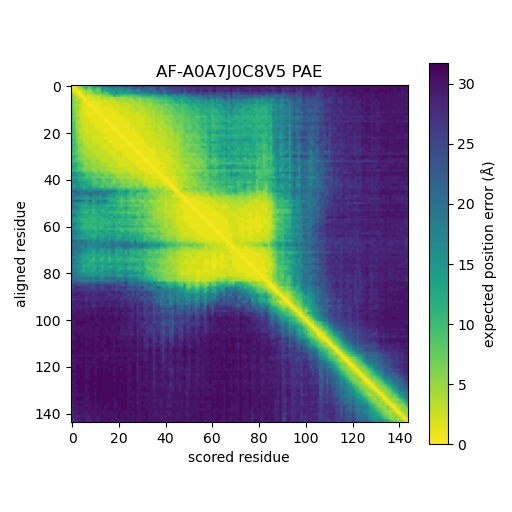1 90 ? -6.829 -20.680 8.817 1.00 59.44 90 VAL A O 1
ATOM 714 N N . GLU A 1 91 ? -6.843 -20.104 10.974 1.00 57.41 91 GLU A N 1
ATOM 715 C CA . GLU A 1 91 ? -5.541 -20.702 11.301 1.00 57.41 91 GLU A CA 1
ATOM 716 C C . GLU A 1 91 ? -5.503 -22.205 10.973 1.00 57.41 91 GLU A C 1
ATOM 718 O O . GLU A 1 91 ? -4.530 -22.693 10.400 1.00 57.41 91 GLU A O 1
ATOM 723 N N . GLU A 1 92 ? -6.601 -22.922 11.223 1.00 61.50 92 GLU A N 1
ATOM 724 C CA . GLU A 1 92 ? -6.772 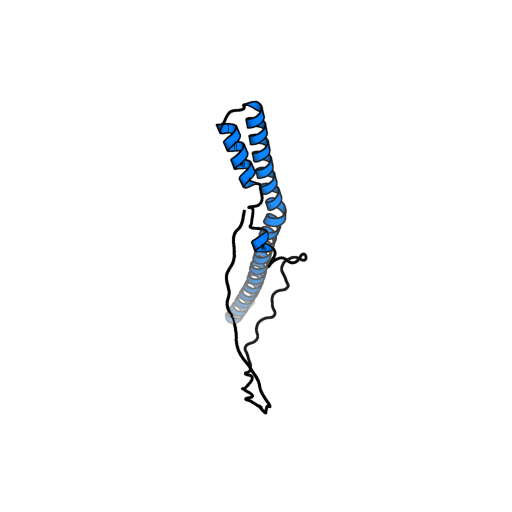-24.345 10.890 1.00 61.50 92 GLU A CA 1
ATOM 725 C C . GLU A 1 92 ? -6.749 -24.612 9.375 1.00 61.50 92 GLU A C 1
ATOM 727 O O . GLU A 1 92 ? -6.271 -25.660 8.949 1.00 61.50 92 GLU A O 1
ATOM 732 N N . LEU A 1 93 ? -7.184 -23.652 8.548 1.00 61.94 93 LEU A N 1
ATOM 733 C CA . LEU A 1 93 ? -7.110 -23.737 7.083 1.00 61.94 93 LEU A CA 1
ATOM 734 C C . LEU A 1 93 ? -5.691 -23.473 6.545 1.00 61.94 93 LEU A C 1
ATOM 736 O O . LEU A 1 93 ? -5.360 -23.923 5.449 1.00 61.94 93 LEU A O 1
ATOM 740 N N . PHE A 1 94 ? -4.855 -22.743 7.293 1.00 48.81 94 PHE A N 1
ATOM 741 C CA . PHE A 1 94 ? -3.484 -22.391 6.901 1.00 48.81 94 PHE A CA 1
ATOM 742 C C . PHE A 1 94 ? -2.409 -23.339 7.457 1.00 48.81 94 PHE A C 1
ATOM 744 O O . PHE A 1 94 ? -1.305 -23.368 6.908 1.00 48.81 94 PHE A O 1
ATOM 751 N N . HIS A 1 95 ? -2.708 -24.134 8.490 1.00 51.47 95 HIS A N 1
ATOM 752 C CA . HIS A 1 95 ? -1.762 -25.094 9.073 1.00 51.47 95 HIS A CA 1
ATOM 753 C C . HIS A 1 95 ? -1.301 -26.193 8.098 1.00 51.47 95 HIS A C 1
ATOM 755 O O . HIS A 1 95 ? -0.173 -26.656 8.223 1.00 51.47 95 HIS A O 1
ATOM 761 N N . ASP A 1 96 ? -2.093 -26.532 7.075 1.00 48.19 96 ASP A N 1
ATOM 762 C CA . ASP A 1 96 ? -1.676 -27.465 6.013 1.00 48.19 96 ASP A CA 1
ATOM 763 C C . ASP A 1 96 ? -0.776 -26.814 4.934 1.00 48.19 96 ASP A C 1
ATOM 765 O O . ASP A 1 96 ? -0.177 -27.520 4.120 1.00 48.19 96 ASP A O 1
ATOM 769 N N . TRP A 1 97 ? -0.670 -25.476 4.887 1.00 47.31 97 TRP A N 1
ATOM 770 C CA . TRP A 1 97 ? 0.067 -24.746 3.837 1.00 47.31 97 TRP A CA 1
ATOM 771 C C . TRP A 1 97 ? 1.282 -23.943 4.340 1.00 47.31 97 TRP A C 1
ATOM 773 O O . TRP A 1 97 ? 2.123 -23.538 3.534 1.00 47.31 97 TRP A O 1
ATOM 783 N N . MET A 1 98 ? 1.422 -23.737 5.653 1.00 39.34 98 MET A N 1
ATOM 784 C CA . MET A 1 98 ? 2.558 -23.029 6.254 1.00 39.34 98 MET A CA 1
ATOM 785 C C . MET A 1 98 ? 3.288 -23.882 7.296 1.00 39.34 98 MET A C 1
ATOM 787 O O . MET A 1 98 ? 3.052 -23.754 8.495 1.00 39.34 98 MET A O 1
ATOM 791 N N . ASP A 1 99 ? 4.258 -24.675 6.839 1.00 43.22 99 ASP A N 1
ATOM 792 C CA . ASP A 1 99 ? 5.390 -25.044 7.692 1.00 43.22 99 ASP A CA 1
ATOM 793 C C . ASP A 1 99 ? 6.256 -23.799 7.969 1.00 43.22 99 ASP A C 1
ATOM 795 O O . ASP A 1 99 ? 6.345 -22.867 7.162 1.00 43.22 99 ASP A O 1
ATOM 799 N N . SER A 1 100 ? 6.895 -23.788 9.136 1.00 44.66 100 SER A N 1
ATOM 800 C CA . SER A 1 100 ? 7.483 -22.643 9.849 1.00 44.66 100 SER A CA 1
ATOM 801 C C . SER A 1 100 ? 8.645 -21.875 9.186 1.00 44.66 100 SER A C 1
ATOM 803 O O . SER A 1 100 ? 9.263 -21.060 9.863 1.00 44.66 100 SER A O 1
ATOM 805 N N . ASP A 1 101 ? 8.934 -22.066 7.898 1.00 47.72 101 ASP A N 1
ATOM 806 C CA . ASP A 1 101 ? 10.051 -21.399 7.198 1.00 47.72 101 ASP A CA 1
ATOM 807 C C . ASP A 1 101 ? 9.625 -20.385 6.117 1.00 47.72 101 ASP A C 1
ATOM 809 O O . ASP A 1 101 ? 10.469 -19.744 5.489 1.00 47.72 101 ASP A O 1
ATOM 813 N N . GLY A 1 102 ? 8.320 -20.151 5.939 1.00 41.94 102 GLY A N 1
ATOM 814 C CA . GLY A 1 102 ? 7.810 -19.241 4.912 1.00 41.94 102 GLY A CA 1
ATOM 815 C C . GLY A 1 102 ? 7.869 -19.862 3.514 1.00 41.94 102 GLY A C 1
ATOM 816 O O . GLY A 1 102 ? 8.830 -20.532 3.162 1.00 41.94 102 GLY A O 1
ATOM 817 N N . LEU A 1 103 ? 6.790 -19.662 2.743 1.00 42.94 103 LEU A N 1
ATOM 818 C CA . LEU A 1 103 ? 6.576 -20.093 1.349 1.00 42.94 103 LEU A CA 1
ATOM 819 C C . LEU A 1 103 ? 7.503 -21.229 0.872 1.00 42.94 103 LEU A C 1
ATOM 821 O O . LEU A 1 103 ? 8.594 -20.980 0.355 1.00 42.94 103 LEU A O 1
ATOM 825 N N . SER A 1 104 ? 7.018 -22.469 1.004 1.00 40.78 104 SER A N 1
ATOM 826 C CA . SER A 1 104 ? 7.686 -23.686 0.528 1.00 40.78 104 SER A CA 1
ATOM 827 C C . SER A 1 104 ? 8.297 -23.483 -0.871 1.00 40.78 104 SER A C 1
ATOM 829 O O . SER A 1 104 ? 7.652 -22.867 -1.734 1.00 40.78 104 SER A O 1
ATOM 831 N N . PRO A 1 105 ? 9.535 -23.957 -1.127 1.00 44.69 105 PRO A N 1
ATOM 832 C CA . PRO A 1 105 ? 10.229 -23.685 -2.373 1.00 44.69 105 PRO A CA 1
ATOM 833 C C . PRO A 1 105 ? 9.375 -24.170 -3.540 1.00 44.69 105 PRO A C 1
ATOM 835 O O . PRO A 1 105 ? 8.975 -25.332 -3.606 1.00 44.69 105 PRO A O 1
ATOM 838 N N . ARG A 1 106 ? 9.085 -23.231 -4.446 1.00 36.31 106 ARG A N 1
ATOM 839 C CA . ARG A 1 106 ? 8.355 -23.422 -5.702 1.00 36.31 106 ARG A CA 1
ATOM 840 C C . ARG A 1 106 ? 8.583 -24.836 -6.262 1.00 36.31 106 ARG A C 1
ATOM 842 O O . ARG A 1 106 ? 9.743 -25.186 -6.499 1.00 36.31 106 ARG A O 1
ATOM 849 N N . PRO A 1 107 ? 7.523 -25.624 -6.532 1.00 43.16 107 PRO A N 1
ATOM 850 C CA . PRO A 1 107 ? 7.703 -26.981 -7.021 1.00 43.16 107 PRO A CA 1
ATOM 851 C C . PRO A 1 107 ? 8.484 -26.949 -8.344 1.00 43.16 107 PRO A C 1
ATOM 853 O O . PRO A 1 107 ? 8.281 -26.033 -9.158 1.00 43.16 107 PRO A O 1
ATOM 856 N N . PRO A 1 108 ? 9.400 -27.909 -8.575 1.00 42.25 108 PRO A N 1
ATOM 857 C CA . PRO A 1 108 ? 10.140 -27.977 -9.823 1.00 42.25 108 PRO A CA 1
ATOM 858 C C . PRO A 1 108 ? 9.147 -28.052 -10.981 1.00 42.25 108 PRO A C 1
ATOM 860 O O . PRO A 1 108 ? 8.159 -28.786 -10.926 1.00 42.25 108 PRO A O 1
ATOM 863 N N . ARG A 1 109 ? 9.401 -27.243 -12.020 1.00 43.06 109 ARG A N 1
ATOM 864 C CA . ARG A 1 109 ? 8.634 -27.240 -13.272 1.00 43.06 109 ARG A CA 1
ATOM 865 C C . ARG A 1 109 ? 8.375 -28.689 -13.686 1.00 43.06 109 ARG A C 1
ATOM 867 O O . ARG A 1 109 ? 9.319 -29.442 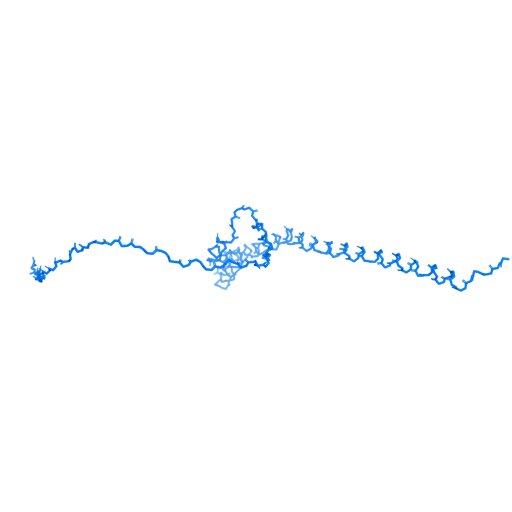-13.904 1.00 43.06 109 ARG A O 1
ATOM 874 N N . CYS A 1 110 ? 7.102 -29.057 -13.791 1.00 42.09 110 CYS A N 1
ATOM 875 C CA . CYS A 1 110 ? 6.692 -30.319 -14.381 1.00 42.09 110 CYS A CA 1
ATOM 876 C C . CYS A 1 110 ? 7.189 -30.336 -15.836 1.00 42.09 110 CYS A C 1
ATOM 878 O O . CYS A 1 110 ? 6.666 -29.610 -16.683 1.00 42.09 110 CYS A O 1
ATOM 880 N N . SER A 1 111 ? 8.255 -31.087 -16.112 1.00 37.91 111 SER A N 1
ATOM 881 C CA . SER A 1 111 ? 8.663 -31.409 -17.480 1.00 37.91 111 SER A CA 1
ATOM 882 C C . SER A 1 111 ? 7.688 -32.455 -18.024 1.00 37.91 111 SER A C 1
ATOM 884 O O . SER A 1 111 ? 7.408 -33.425 -17.315 1.00 37.91 111 SER A O 1
ATOM 886 N N . PRO A 1 112 ? 7.143 -32.291 -19.242 1.00 37.25 112 PRO A N 1
ATOM 887 C CA . PRO A 1 112 ? 6.152 -33.219 -19.752 1.00 37.25 112 PRO A CA 1
ATOM 888 C C . PRO A 1 112 ? 6.774 -34.605 -19.972 1.00 37.25 112 PRO A C 1
ATOM 890 O O . PRO A 1 112 ? 7.873 -34.752 -20.501 1.00 37.25 112 PRO A O 1
ATOM 893 N N . SER A 1 113 ? 6.016 -35.591 -19.504 1.00 38.81 113 SER A N 1
ATOM 894 C CA . SER A 1 113 ? 6.148 -37.045 -19.595 1.00 38.81 113 SER A CA 1
ATOM 895 C C . SER A 1 113 ? 6.896 -37.622 -20.806 1.00 38.81 113 SER A C 1
ATOM 897 O O . SER A 1 113 ? 6.555 -37.321 -21.949 1.00 38.81 113 SER A O 1
ATOM 899 N N . SER A 1 114 ? 7.737 -38.625 -20.536 1.00 36.19 114 SER A N 1
ATOM 900 C CA . SER A 1 114 ? 7.908 -39.789 -21.422 1.00 36.19 114 SER A CA 1
ATOM 901 C C . SER A 1 114 ? 7.182 -40.995 -20.800 1.00 36.19 114 SER A C 1
ATOM 903 O O . SER A 1 114 ? 7.198 -41.129 -19.574 1.00 36.19 114 SER A O 1
ATOM 905 N N . PRO A 1 115 ? 6.512 -41.853 -21.592 1.00 42.75 115 PRO A N 1
ATOM 906 C CA . PRO A 1 115 ? 5.511 -42.787 -21.085 1.00 42.75 115 PRO A CA 1
ATOM 907 C C . PRO A 1 115 ? 6.153 -44.076 -20.556 1.00 42.75 115 PRO A C 1
ATOM 909 O O . PRO A 1 115 ? 6.968 -44.696 -21.237 1.00 42.75 115 PRO A O 1
ATOM 912 N N . SER A 1 116 ? 5.751 -44.526 -19.368 1.00 42.59 116 SER A N 1
ATOM 913 C CA . SER A 1 116 ? 6.008 -45.891 -18.902 1.00 42.59 116 SER A CA 1
ATOM 914 C C . SER A 1 116 ? 4.881 -46.818 -19.379 1.00 42.59 116 SER A C 1
ATOM 916 O O . SER A 1 116 ? 3.704 -46.592 -19.104 1.00 42.59 116 SER A O 1
ATOM 918 N N . GLY A 1 117 ? 5.242 -47.848 -20.150 1.00 39.75 117 GLY A N 1
ATOM 919 C CA . GLY A 1 117 ? 4.325 -48.893 -20.621 1.00 39.75 117 GLY A CA 1
ATOM 920 C C . GLY A 1 117 ? 3.897 -49.872 -19.513 1.00 39.75 117 GLY A C 1
ATOM 921 O O . GLY A 1 117 ? 4.522 -49.914 -18.451 1.00 39.75 117 GLY A O 1
ATOM 922 N N . PRO A 1 118 ? 2.843 -50.681 -19.740 1.00 43.53 118 PRO A N 1
ATOM 923 C CA . PRO A 1 118 ? 2.233 -51.511 -18.709 1.00 43.53 118 PRO A CA 1
ATOM 924 C C . PRO A 1 118 ? 2.967 -52.853 -18.582 1.00 43.53 118 PRO A C 1
ATOM 926 O O . PRO A 1 118 ? 3.104 -53.577 -19.566 1.00 43.53 118 PRO A O 1
ATOM 929 N N . GLN A 1 119 ? 3.390 -53.233 -17.372 1.00 41.88 119 GLN A N 1
ATOM 930 C CA . GLN A 1 119 ? 3.723 -54.630 -17.080 1.00 41.88 119 GLN A CA 1
ATOM 931 C C . GLN A 1 119 ? 2.573 -55.296 -16.333 1.00 41.88 119 GLN A C 1
ATOM 933 O O . GLN A 1 119 ? 2.293 -55.024 -15.167 1.00 41.88 119 GLN A O 1
ATOM 938 N N . ALA A 1 120 ? 1.900 -56.168 -17.076 1.00 36.59 120 ALA A N 1
ATOM 939 C CA . ALA A 1 120 ? 0.907 -57.105 -16.604 1.00 36.59 120 ALA A CA 1
ATOM 940 C C . ALA A 1 120 ? 1.562 -58.266 -15.835 1.00 36.59 120 ALA A C 1
ATOM 942 O O . ALA A 1 120 ? 2.539 -58.850 -16.290 1.00 36.59 120 ALA A O 1
ATOM 943 N N . GLY A 1 121 ? 0.948 -58.600 -14.698 1.00 39.50 121 GLY A N 1
ATOM 944 C CA . GLY A 1 121 ? 0.676 -59.951 -14.203 1.00 39.50 121 GLY A CA 1
ATOM 945 C C . GLY A 1 121 ? 1.801 -60.984 -14.144 1.00 39.50 121 GLY A C 1
ATOM 946 O O . GLY A 1 121 ? 2.132 -61.596 -15.151 1.00 39.50 121 GLY A O 1
ATOM 947 N N . GLN A 1 122 ? 2.175 -61.372 -12.921 1.00 41.88 122 GLN A N 1
ATOM 948 C CA . GLN A 1 122 ? 2.390 -62.787 -12.607 1.00 41.88 122 GLN A CA 1
ATOM 949 C C . GLN A 1 122 ? 1.721 -63.145 -11.279 1.00 41.88 122 GLN A C 1
ATOM 951 O O . GLN A 1 122 ? 2.167 -62.784 -10.194 1.00 41.88 122 GLN A O 1
ATOM 956 N N . ALA A 1 123 ? 0.609 -63.862 -11.412 1.00 40.25 123 ALA A N 1
ATOM 957 C CA . ALA A 1 123 ? 0.005 -64.674 -10.375 1.00 40.25 123 ALA A CA 1
ATOM 958 C C . ALA A 1 1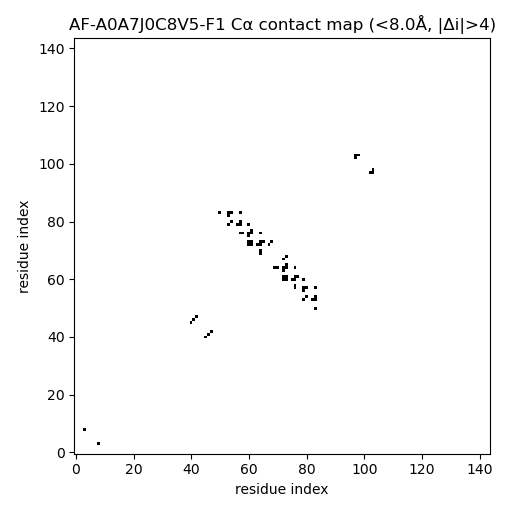23 ? 0.710 -66.036 -10.307 1.00 40.25 123 ALA A C 1
ATOM 960 O O . ALA A 1 123 ? 1.060 -66.588 -11.352 1.00 40.25 123 ALA A O 1
ATOM 961 N N . GLN A 1 124 ? 0.794 -66.616 -9.106 1.00 41.06 124 GLN A N 1
ATOM 962 C CA . GLN A 1 124 ? 0.465 -68.026 -8.830 1.00 41.06 124 GLN A CA 1
ATOM 963 C C . GLN A 1 124 ? 0.496 -68.280 -7.312 1.00 41.06 124 GLN A C 1
ATOM 965 O O . GLN A 1 124 ? 1.484 -67.981 -6.656 1.00 41.06 124 GLN A O 1
ATOM 970 N N . ARG A 1 125 ? -0.678 -68.576 -6.725 1.00 34.47 125 ARG A N 1
ATOM 971 C CA . ARG A 1 125 ? -1.169 -69.913 -6.284 1.00 34.47 125 ARG A CA 1
ATOM 972 C C . ARG A 1 125 ? -0.520 -70.341 -4.958 1.00 34.47 125 ARG A C 1
ATOM 974 O O . ARG A 1 125 ? 0.688 -70.431 -4.887 1.00 34.47 125 ARG A O 1
ATOM 981 N N . GLY A 1 126 ? -1.224 -70.666 -3.878 1.00 34.53 126 GLY A N 1
ATOM 982 C CA . GLY A 1 126 ? -2.628 -71.015 -3.663 1.00 34.53 126 GLY A CA 1
ATOM 983 C C . GLY A 1 126 ? -2.683 -72.203 -2.690 1.00 34.53 126 GLY A C 1
ATOM 984 O O . GLY A 1 126 ? -1.869 -73.113 -2.812 1.00 34.53 126 GLY A O 1
ATOM 985 N N . GLY A 1 127 ? -3.631 -72.218 -1.749 1.00 33.66 127 GLY A N 1
ATOM 986 C CA . GLY A 1 127 ? -3.946 -73.411 -0.950 1.00 33.66 127 GLY A CA 1
ATOM 987 C C . GLY A 1 127 ? -4.675 -73.114 0.374 1.00 33.66 127 GLY A C 1
ATOM 988 O O . GLY A 1 127 ? -4.349 -72.108 0.989 1.00 33.66 127 GLY A O 1
ATOM 989 N N . PRO A 1 128 ? -5.693 -73.903 0.786 1.00 50.44 128 PRO A N 1
ATOM 990 C CA . PRO A 1 128 ? -6.981 -73.303 1.161 1.00 50.44 128 PRO A CA 1
ATOM 991 C C . PRO A 1 128 ? -7.669 -73.868 2.438 1.00 50.44 128 PRO A C 1
ATOM 993 O O . PRO A 1 128 ? -7.315 -74.934 2.924 1.00 50.44 128 PRO A O 1
ATOM 996 N N . GLN A 1 129 ? -8.773 -73.209 2.839 1.00 41.09 129 GLN A N 1
ATOM 997 C CA . GLN A 1 129 ? -9.902 -73.698 3.680 1.00 41.09 129 GLN A CA 1
ATOM 998 C C . GLN A 1 129 ? -9.629 -73.820 5.203 1.00 41.09 129 GLN A C 1
ATOM 1000 O O . GLN A 1 129 ? -8.525 -74.125 5.614 1.00 41.09 129 GLN A O 1
ATOM 1005 N N . ALA A 1 130 ? -10.566 -73.582 6.129 1.00 41.44 130 ALA A N 1
ATOM 1006 C CA . ALA A 1 130 ? -12.017 -73.686 6.051 1.00 41.44 130 ALA A CA 1
ATOM 1007 C C . ALA A 1 130 ? -12.736 -72.762 7.059 1.00 41.44 130 ALA A C 1
ATOM 1009 O O . ALA A 1 130 ? -12.308 -72.583 8.197 1.00 41.44 130 ALA A O 1
ATOM 1010 N N . LEU A 1 131 ? -13.887 -72.250 6.622 1.00 46.09 131 LEU A N 1
ATOM 1011 C CA . LEU A 1 131 ? -14.985 -71.772 7.457 1.00 46.09 131 LEU A CA 1
ATOM 1012 C C . LEU A 1 131 ? -15.767 -72.965 8.032 1.00 46.09 131 LEU A C 1
ATOM 1014 O O . LEU A 1 131 ? -16.116 -73.881 7.291 1.00 46.09 131 LEU A O 1
ATOM 1018 N N . SER A 1 132 ? -16.152 -72.889 9.306 1.00 44.31 132 SER A N 1
ATOM 1019 C CA . SER A 1 132 ? -17.311 -73.603 9.870 1.00 44.31 132 SER A CA 1
ATOM 1020 C C . SER A 1 132 ? -17.813 -72.799 11.079 1.00 44.31 132 SER A C 1
ATOM 1022 O O . SER A 1 132 ? -17.087 -72.636 12.049 1.00 44.31 132 SER A O 1
ATOM 1024 N N . ARG A 1 133 ? -18.845 -71.960 10.918 1.00 39.06 133 ARG A N 1
ATOM 1025 C CA . ARG A 1 133 ? -20.288 -72.227 11.109 1.00 39.06 133 ARG A CA 1
ATOM 1026 C C . ARG A 1 133 ? -20.730 -72.498 12.565 1.00 39.06 133 ARG A C 1
ATOM 1028 O O . ARG A 1 133 ? -20.548 -73.588 13.079 1.00 39.06 133 ARG A O 1
ATOM 1035 N N . ALA A 1 134 ? -21.505 -71.523 13.059 1.00 38.34 134 ALA A N 1
ATOM 1036 C CA . ALA A 1 134 ? -22.890 -71.649 13.547 1.00 38.34 134 ALA A CA 1
ATOM 1037 C C . ALA A 1 134 ? -23.201 -71.956 15.032 1.00 38.34 134 ALA A C 1
ATOM 1039 O O . ALA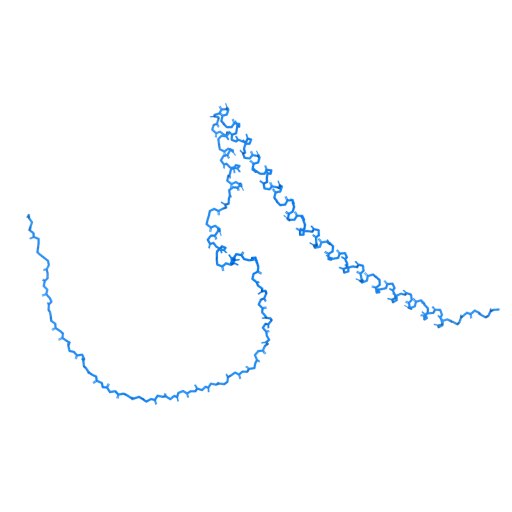 A 1 134 ? -22.722 -72.923 15.608 1.00 38.34 134 ALA A O 1
ATOM 1040 N N . GLY A 1 135 ? -24.177 -71.176 15.535 1.00 36.16 135 GLY A N 1
ATOM 1041 C CA . GLY 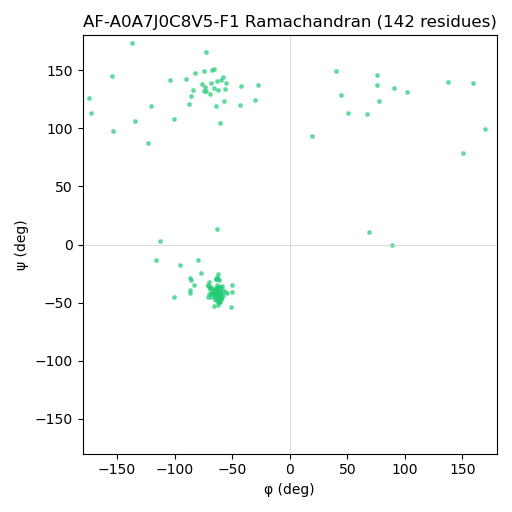A 1 135 ? -25.059 -71.433 16.689 1.00 36.16 135 GLY A CA 1
ATOM 1042 C C . GLY A 1 135 ? -24.647 -70.673 17.955 1.00 36.16 135 GLY A C 1
ATOM 1043 O O . GLY A 1 135 ? -23.479 -70.695 18.299 1.00 36.16 135 GLY A O 1
ATOM 1044 N N . THR A 1 136 ? -25.478 -69.956 18.718 1.00 49.91 136 THR A N 1
ATOM 1045 C CA . THR A 1 136 ? -26.945 -69.798 18.830 1.00 49.91 136 THR A CA 1
ATOM 1046 C C . THR A 1 136 ? -27.177 -68.665 19.858 1.00 49.91 136 THR A C 1
ATOM 1048 O O . THR A 1 136 ? -26.512 -68.649 20.884 1.00 49.91 136 THR A O 1
ATOM 1051 N N . GLN A 1 137 ? -27.936 -67.613 19.526 1.00 42.25 137 GLN A N 1
ATOM 1052 C CA . GLN A 1 137 ? -29.213 -67.197 20.155 1.00 42.25 137 GLN A CA 1
ATOM 1053 C C . GLN A 1 137 ? -29.322 -67.192 21.699 1.00 42.25 137 GLN A C 1
ATOM 1055 O O . GLN A 1 137 ? -29.188 -68.239 22.322 1.00 42.25 137 GLN A O 1
ATOM 1060 N N . GLY A 1 138 ? -29.773 -66.055 22.268 1.00 40.03 138 GLY A N 1
ATOM 1061 C CA . GLY A 1 138 ? -30.602 -66.058 23.491 1.00 40.03 138 GLY A CA 1
ATOM 1062 C C . GLY A 1 138 ? -30.516 -64.859 24.456 1.00 40.03 138 GLY A C 1
ATOM 1063 O O . GLY A 1 138 ? -29.897 -64.997 25.495 1.00 40.03 138 GLY A O 1
ATOM 1064 N N . ALA A 1 139 ? -31.188 -63.750 24.108 1.00 51.81 139 ALA A N 1
ATOM 1065 C CA . ALA A 1 139 ? -31.917 -62.736 24.915 1.00 51.81 139 ALA A CA 1
ATOM 1066 C C . ALA A 1 139 ? -31.425 -62.163 26.290 1.00 51.81 139 ALA A C 1
ATOM 1068 O O . ALA A 1 139 ? -30.854 -62.869 27.115 1.00 51.81 139 ALA A O 1
ATOM 1069 N N . PRO A 1 140 ? -31.770 -60.885 26.597 1.00 54.88 140 PRO A N 1
ATOM 1070 C CA . PRO A 1 140 ? -31.537 -60.227 27.889 1.00 54.88 140 PRO A CA 1
ATOM 1071 C C . PRO A 1 140 ? -32.711 -60.405 28.874 1.00 54.88 140 PRO A C 1
ATOM 1073 O O . PRO A 1 140 ? -33.877 -60.348 28.482 1.00 54.88 140 PRO A O 1
ATOM 1076 N N . GLY A 1 141 ? -32.405 -60.572 30.165 1.00 46.12 141 GLY A N 1
ATOM 1077 C CA . GLY A 1 141 ? -33.380 -60.696 31.253 1.00 46.12 141 GLY A CA 1
ATOM 1078 C C . GLY A 1 141 ? -33.218 -59.601 32.310 1.00 46.12 141 GLY A C 1
ATOM 1079 O O . GLY A 1 141 ? -32.170 -59.483 32.934 1.00 46.12 141 GLY A O 1
ATOM 1080 N N . SER A 1 142 ? -34.279 -58.814 32.473 1.00 46.84 142 SER A N 1
ATOM 1081 C CA . SER A 1 142 ? -34.519 -57.792 33.496 1.00 46.84 142 SER A CA 1
ATOM 1082 C C . SER A 1 142 ? -34.850 -58.410 34.869 1.00 46.84 142 SER A C 1
ATOM 1084 O O . SER A 1 142 ? -35.476 -59.466 34.932 1.00 46.84 142 SER A O 1
ATOM 1086 N N . GLY A 1 143 ? -34.480 -57.718 35.950 1.00 49.59 143 GLY A N 1
ATOM 1087 C CA . GLY A 1 143 ? -34.938 -57.935 37.332 1.00 49.59 143 GLY A CA 1
ATOM 1088 C C . GLY A 1 143 ? -34.070 -57.086 38.267 1.00 49.59 143 GLY A C 1
ATOM 1089 O O . GLY A 1 143 ? -32.873 -57.334 38.338 1.00 49.59 143 GLY A O 1
ATOM 1090 N N . ALA A 1 144 ? -34.549 -55.920 38.708 1.00 47.03 144 ALA A N 1
ATOM 1091 C CA . ALA A 1 144 ? -35.377 -55.675 39.901 1.00 47.03 144 ALA A CA 1
ATOM 1092 C C . ALA A 1 144 ? -34.500 -55.189 41.065 1.00 47.03 144 ALA A C 1
ATOM 1094 O O . ALA A 1 144 ? -33.563 -55.922 41.442 1.00 47.03 144 ALA A O 1
#

Secondary structure (DSSP, 8-state):
-PPPPHHHHHHHHHHHHHHHHHHHHHHHHHHHHHHHHHHHHHHHHHHHHHHHHHHHHHHHHHHHHHHH--HHHHHHHHHHHHHHSPPTTSHHHHTTT--TTSS-----------PPPP--------------------------

Solvent-accessible surface area (backbone atoms only — not comparable to full-atom values): 9281 Å² total; per-residue (Å²): 134,83,77,78,53,72,66,60,53,47,58,50,51,51,55,52,50,53,52,52,48,54,54,48,52,53,50,53,54,50,51,52,54,50,52,52,51,47,56,50,49,42,54,71,58,46,46,61,50,52,55,51,47,45,46,49,54,16,53,51,32,42,55,48,17,73,71,70,66,43,70,67,38,43,52,50,17,54,54,35,42,60,72,62,45,78,66,86,72,50,64,72,69,42,59,85,74,54,68,98,79,62,82,75,78,76,76,76,80,83,72,86,82,81,88,82,79,88,84,78,84,85,84,81,89,87,88,85,87,80,90,83,87,88,88,79,91,84,87,90,83,90,83,135

Organism: NCBI:txid284028

Foldseek 3Di:
DDPDDPVVVVVVVVVVVVVVVVVVVVVVVVVVVVVVVVVVVCCVPVVVVVLVVLVVLLVVLVVVCVVPVDPVSVVVSVVSVVVNDDDPPVVVVCVVPDDPPPHDPDPPPPDDDDDDDDDDDDDDDDDYDDDDDDDDDDDDDDDD

Radius of gyration: 37.81 Å; Cα contacts (8 Å, |Δi|>4): 37; chains: 1; bounding box: 69×93×89 Å

pLDDT: mean 72.53, std 24.21, range [33.66, 98.38]

Sequence (144 aa):
MVPPRPEERLAKAVRVAEQALIEFEIAVETFRVEVENFSRLHHQKLGPMYARLDELDALIAEAHASRTGDPEDVRRAEEARAIVMPMPGVEELFHDWMDSDGLSPRPPRCSPSSPSGPQAGQAQRGGPQALSRAGTQGAPGSGA

Mean predicted aligned error: 18.91 Å